Protein AF-A0A2H1WFK4-F1 (afdb_monomer)

Mean predicted aligned error: 15.5 Å

pLDDT: mean 74.54, std 11.57, range [53.59, 94.44]

Secondary structure (DSSP, 8-state):
-HHHHHHHHHHHHHHHHHHHHHHHHHTS-HHHHHHTTT-GGG----GGG-PPPPTTS-SS-TT---EE--SS--S-EE--TTSTTHHHHTT--TTS--------TT--TTS--S-----

Radius of gyration: 26.17 Å; Cα contacts (8 Å, |Δi|>4): 38; chains: 1; bounding box: 81×27×48 Å

Structure (mmCIF, N/CA/C/O backbone):
data_AF-A0A2H1WFK4-F1
#
_entry.id   AF-A0A2H1WFK4-F1
#
loop_
_atom_site.group_PDB
_atom_site.id
_atom_site.type_symbol
_atom_site.label_atom_id
_atom_site.label_alt_id
_atom_site.label_comp_id
_atom_site.label_asym_id
_atom_site.label_entity_id
_atom_site.label_seq_id
_atom_site.pdbx_PDB_ins_code
_atom_site.Cartn_x
_atom_site.Cartn_y
_atom_site.Cartn_z
_atom_site.occupancy
_atom_site.B_iso_or_equiv
_atom_site.auth_seq_id
_atom_site.auth_comp_id
_atom_site.auth_asym_id
_atom_site.auth_atom_id
_atom_site.pdbx_PDB_model_num
ATOM 1 N N . MET A 1 1 ? 64.042 5.933 -26.188 1.00 57.00 1 MET A N 1
ATOM 2 C CA . MET A 1 1 ? 63.655 6.098 -24.766 1.00 57.00 1 MET A CA 1
ATOM 3 C C . MET A 1 1 ? 62.685 7.255 -24.505 1.00 57.00 1 MET A C 1
ATOM 5 O O . MET A 1 1 ? 61.634 6.986 -23.947 1.00 57.00 1 MET A O 1
ATOM 9 N N . ALA A 1 2 ? 62.949 8.516 -24.888 1.00 57.38 2 ALA A N 1
ATOM 10 C CA . ALA A 1 2 ? 62.008 9.626 -24.615 1.00 57.38 2 ALA A CA 1
ATOM 11 C C . ALA A 1 2 ? 60.686 9.548 -25.417 1.00 57.38 2 ALA A C 1
ATOM 13 O O . ALA A 1 2 ? 59.612 9.847 -24.904 1.00 57.38 2 ALA A O 1
ATOM 14 N N . ARG A 1 3 ? 60.759 9.079 -26.668 1.00 58.09 3 ARG A N 1
ATOM 15 C CA . ARG A 1 3 ? 59.618 8.972 -27.592 1.00 58.09 3 ARG A CA 1
ATOM 16 C C . ARG A 1 3 ? 58.621 7.865 -27.214 1.00 58.09 3 ARG A C 1
ATOM 18 O O . ARG A 1 3 ? 57.430 8.015 -27.463 1.00 58.09 3 ARG A O 1
ATOM 25 N N . ASP A 1 4 ? 59.091 6.807 -26.554 1.00 58.41 4 ASP A N 1
ATOM 26 C CA . ASP A 1 4 ? 58.245 5.709 -26.062 1.00 58.41 4 ASP A CA 1
ATOM 27 C C . ASP A 1 4 ? 57.502 6.099 -24.778 1.00 58.41 4 ASP A C 1
ATOM 29 O O . ASP A 1 4 ? 56.336 5.755 -24.611 1.00 58.41 4 ASP A O 1
ATOM 33 N N . ARG A 1 5 ? 58.135 6.911 -23.915 1.00 60.03 5 ARG A N 1
ATOM 34 C CA . ARG A 1 5 ? 57.495 7.490 -22.721 1.00 60.03 5 ARG A CA 1
ATOM 35 C C . ARG A 1 5 ? 56.397 8.492 -23.082 1.00 60.03 5 ARG A C 1
ATOM 37 O O . ARG A 1 5 ? 55.327 8.449 -22.487 1.00 60.03 5 ARG A O 1
ATOM 44 N N . ALA A 1 6 ? 56.636 9.335 -24.089 1.00 64.19 6 ALA A N 1
ATOM 45 C CA . ALA A 1 6 ? 55.637 10.279 -24.589 1.00 64.19 6 ALA A CA 1
ATOM 46 C C . ALA A 1 6 ? 54.433 9.561 -25.220 1.00 64.19 6 ALA A C 1
ATOM 48 O O . ALA A 1 6 ? 53.292 9.937 -24.971 1.00 64.19 6 ALA A O 1
ATOM 49 N N . ARG A 1 7 ? 54.672 8.484 -25.985 1.00 67.19 7 ARG A N 1
ATOM 50 C CA . ARG A 1 7 ? 53.590 7.647 -26.521 1.00 67.19 7 ARG A CA 1
ATOM 51 C C . ARG A 1 7 ? 52.785 7.000 -25.403 1.00 67.19 7 ARG A C 1
ATOM 53 O O . ARG A 1 7 ? 51.577 7.164 -25.409 1.00 67.19 7 ARG A O 1
ATOM 60 N N . ALA A 1 8 ? 53.442 6.368 -24.428 1.00 67.19 8 ALA A N 1
ATOM 61 C CA . ALA A 1 8 ? 52.769 5.737 -23.293 1.00 67.19 8 ALA A CA 1
ATOM 62 C C . ALA A 1 8 ? 51.938 6.729 -22.457 1.00 67.19 8 ALA A C 1
ATOM 64 O O . ALA A 1 8 ? 50.822 6.406 -22.061 1.00 67.19 8 ALA A O 1
ATOM 65 N N . GLN A 1 9 ? 52.436 7.950 -22.230 1.00 71.44 9 GLN A N 1
ATOM 66 C CA . GLN A 1 9 ? 51.670 8.995 -21.541 1.00 71.44 9 GLN A CA 1
ATOM 67 C C . GLN A 1 9 ? 50.427 9.420 -22.326 1.00 71.44 9 GLN A C 1
ATOM 69 O O . GLN A 1 9 ? 49.357 9.543 -21.736 1.00 71.44 9 GLN A O 1
ATOM 74 N N . VAL A 1 10 ? 50.541 9.607 -23.644 1.00 76.44 10 VAL A N 1
ATOM 75 C CA . VAL A 1 10 ? 49.395 9.976 -24.488 1.00 76.44 10 VAL A CA 1
ATOM 76 C C . VAL A 1 10 ? 48.350 8.859 -24.517 1.00 76.44 10 VAL A C 1
ATOM 78 O O . VAL A 1 10 ? 47.162 9.158 -24.399 1.00 76.44 10 VAL A O 1
ATOM 81 N N . THR A 1 11 ? 48.758 7.585 -24.592 1.00 74.94 11 THR A N 1
ATOM 82 C CA . THR A 1 11 ? 47.804 6.468 -24.515 1.00 74.94 11 THR A CA 1
ATOM 83 C C . THR A 1 11 ? 47.107 6.415 -23.160 1.00 74.94 11 THR A C 1
ATOM 85 O O . THR A 1 11 ? 45.888 6.303 -23.133 1.00 74.94 11 THR A O 1
ATOM 88 N N . CYS A 1 12 ? 47.839 6.562 -22.049 1.00 76.56 12 CYS A N 1
ATOM 89 C CA . CYS A 1 12 ? 47.245 6.543 -20.708 1.00 76.56 12 CYS A CA 1
ATOM 90 C C . CYS A 1 12 ? 46.242 7.683 -20.487 1.00 76.56 12 CYS A C 1
ATOM 92 O O . CYS A 1 12 ? 45.178 7.466 -19.905 1.00 76.56 12 CYS A O 1
ATOM 94 N N . ILE A 1 13 ? 46.555 8.892 -20.966 1.00 80.44 13 ILE A N 1
ATOM 95 C CA . ILE A 1 13 ? 45.649 10.042 -20.859 1.00 80.44 13 ILE A CA 1
ATOM 96 C C . ILE A 1 13 ? 44.388 9.798 -21.694 1.00 80.44 13 ILE A C 1
ATOM 98 O O . ILE A 1 13 ? 43.290 10.015 -21.191 1.00 80.44 13 ILE A O 1
ATOM 102 N N . ALA A 1 14 ? 44.529 9.292 -22.923 1.00 77.75 14 ALA A N 1
ATOM 103 C CA . ALA A 1 14 ? 43.394 8.983 -23.792 1.00 77.75 14 ALA A CA 1
ATOM 104 C C . ALA A 1 14 ? 42.496 7.869 -23.224 1.00 77.75 14 ALA A C 1
ATOM 106 O O . ALA A 1 14 ? 41.273 7.946 -23.324 1.00 77.75 14 ALA A O 1
ATOM 107 N N . THR A 1 15 ? 43.076 6.846 -22.588 1.00 76.88 15 THR A N 1
ATOM 108 C CA . THR A 1 15 ? 42.289 5.799 -21.920 1.00 76.88 15 THR A CA 1
ATOM 109 C C . THR A 1 15 ? 41.581 6.326 -20.675 1.00 76.88 15 THR A C 1
ATOM 111 O O . THR A 1 15 ? 40.429 5.975 -20.436 1.00 76.88 15 THR A O 1
ATOM 114 N N . ALA A 1 16 ? 42.232 7.201 -19.903 1.00 76.88 16 ALA A N 1
ATOM 115 C CA . ALA A 1 16 ? 41.638 7.783 -18.703 1.00 76.88 16 ALA A CA 1
ATOM 116 C C . ALA A 1 16 ? 40.468 8.722 -19.040 1.00 76.88 16 ALA A C 1
ATOM 118 O O . ALA A 1 16 ? 39.433 8.673 -18.377 1.00 76.88 16 ALA A O 1
ATOM 119 N N . THR A 1 17 ? 40.587 9.538 -20.093 1.00 76.69 17 THR A N 1
ATOM 120 C CA . THR A 1 17 ? 39.490 10.408 -20.544 1.00 76.69 17 THR A CA 1
ATOM 121 C C . THR A 1 17 ? 38.318 9.617 -21.116 1.00 76.69 17 THR A C 1
ATOM 123 O O . THR A 1 17 ? 37.172 9.982 -20.860 1.00 76.69 17 THR A O 1
ATOM 126 N N . LEU A 1 18 ? 38.574 8.510 -21.822 1.00 74.88 18 LEU A N 1
ATOM 127 C CA . LEU A 1 18 ? 37.515 7.629 -22.319 1.00 74.88 18 LEU A CA 1
ATOM 128 C C . LEU A 1 18 ? 36.742 6.955 -21.171 1.00 74.88 18 LEU A C 1
ATOM 130 O O . LEU A 1 18 ? 35.512 6.940 -21.193 1.00 74.88 18 LEU A O 1
ATOM 134 N N . LEU A 1 19 ? 37.445 6.471 -20.141 1.00 71.38 19 LEU A N 1
ATOM 135 C CA . LEU A 1 19 ? 36.833 5.871 -18.947 1.00 71.38 19 LEU A CA 1
ATOM 136 C C . LEU A 1 19 ? 36.003 6.888 -18.146 1.00 71.38 19 LEU A C 1
ATOM 138 O O . LEU A 1 19 ? 34.889 6.584 -17.720 1.00 71.38 19 LEU A O 1
ATOM 142 N N . LEU A 1 20 ? 36.506 8.115 -17.981 1.00 70.31 20 LEU A N 1
ATOM 143 C CA . LEU A 1 20 ? 35.773 9.192 -17.305 1.00 70.31 20 LEU A CA 1
ATOM 144 C C . LEU A 1 20 ? 34.517 9.612 -18.082 1.00 70.31 20 LEU A C 1
ATOM 146 O O . LEU A 1 20 ? 33.471 9.838 -17.477 1.00 70.31 20 LEU A O 1
ATOM 150 N N . ALA A 1 21 ? 34.585 9.679 -19.413 1.00 69.25 21 ALA A N 1
ATOM 151 C CA . ALA A 1 21 ? 33.426 10.008 -20.240 1.00 69.25 21 ALA A CA 1
ATOM 152 C C . ALA A 1 21 ? 32.318 8.944 -20.133 1.00 69.25 21 ALA A C 1
ATOM 154 O O . ALA A 1 21 ? 31.143 9.294 -20.009 1.00 69.25 21 ALA A O 1
ATOM 155 N N . GLN A 1 22 ? 32.687 7.658 -20.117 1.00 65.62 22 GLN A N 1
ATOM 156 C CA . GLN A 1 22 ? 31.743 6.551 -19.922 1.00 65.62 22 GLN A CA 1
ATOM 157 C C . GLN A 1 22 ? 31.063 6.609 -18.546 1.00 65.62 22 GLN A C 1
ATOM 159 O O . GLN A 1 22 ? 29.845 6.450 -18.460 1.00 65.62 22 GLN A O 1
ATOM 164 N N . ALA A 1 23 ? 31.815 6.921 -17.487 1.00 61.72 23 ALA A N 1
ATOM 165 C CA . ALA A 1 23 ? 31.264 7.048 -16.138 1.00 61.72 23 ALA A CA 1
ATOM 166 C C . ALA A 1 23 ? 30.228 8.186 -16.021 1.00 61.72 23 ALA A C 1
ATOM 168 O O . ALA A 1 23 ? 29.190 8.015 -15.384 1.00 61.72 23 ALA A O 1
ATOM 169 N N . VAL A 1 24 ? 30.466 9.333 -16.669 1.00 62.97 24 VAL A N 1
ATOM 170 C CA . VAL A 1 24 ? 29.546 10.488 -16.623 1.00 62.97 24 VAL A CA 1
ATOM 171 C C . VAL A 1 24 ? 28.261 10.240 -17.424 1.00 62.97 24 VAL A C 1
ATOM 173 O O . VAL A 1 24 ? 27.184 10.666 -17.007 1.00 62.97 24 VAL A O 1
ATOM 176 N N . LEU A 1 25 ? 28.343 9.539 -18.560 1.00 61.31 25 LEU A N 1
ATOM 177 C CA . LEU A 1 25 ? 27.167 9.167 -19.361 1.00 61.31 25 LEU A CA 1
ATOM 178 C C . LEU A 1 25 ? 26.241 8.199 -18.610 1.00 61.31 25 LEU A C 1
ATOM 180 O O . LEU A 1 25 ? 25.022 8.371 -18.659 1.00 61.31 25 LEU A O 1
ATOM 184 N N . SER A 1 26 ? 26.813 7.252 -17.860 1.00 56.78 26 SER A N 1
ATOM 185 C CA . SER A 1 26 ? 26.064 6.249 -17.091 1.00 56.78 26 SER A CA 1
ATOM 186 C C . SER A 1 26 ? 25.258 6.836 -15.922 1.00 56.78 26 SER A C 1
ATOM 188 O O . SER A 1 26 ? 24.305 6.212 -15.469 1.00 56.78 26 SER A O 1
ATOM 190 N N . GLN A 1 27 ? 25.589 8.041 -15.437 1.00 57.41 27 GLN A N 1
ATOM 191 C CA . GLN A 1 27 ? 24.873 8.682 -14.322 1.00 57.41 27 GLN A CA 1
ATOM 192 C C . GLN A 1 27 ? 23.709 9.591 -14.740 1.00 57.41 27 GLN A C 1
ATOM 194 O O . GLN A 1 27 ? 23.033 10.148 -13.876 1.00 57.41 27 GLN A O 1
ATOM 199 N N . ARG A 1 28 ? 23.444 9.782 -16.039 1.00 57.50 28 ARG A N 1
ATOM 200 C CA . ARG A 1 28 ? 22.427 10.756 -16.480 1.00 57.50 28 ARG A CA 1
ATOM 201 C C . ARG A 1 28 ? 20.976 10.294 -16.322 1.00 57.50 28 ARG A C 1
ATOM 203 O O . ARG A 1 28 ? 20.090 11.138 -16.392 1.00 57.50 28 ARG A O 1
ATOM 210 N N . HIS A 1 29 ? 20.716 9.006 -16.086 1.00 57.53 29 HIS A N 1
ATOM 211 C CA . HIS A 1 29 ? 19.345 8.478 -16.030 1.00 57.53 29 HIS A CA 1
ATOM 212 C C . HIS A 1 29 ? 19.152 7.396 -14.952 1.00 57.53 29 HIS A C 1
ATOM 214 O O . HIS A 1 29 ? 18.677 6.307 -15.267 1.00 57.53 29 HIS A O 1
ATOM 220 N N . PRO A 1 30 ? 19.461 7.670 -13.671 1.00 58.75 30 PRO A N 1
ATOM 221 C CA . PRO A 1 30 ? 19.394 6.662 -12.607 1.00 58.75 30 PRO A CA 1
ATOM 222 C C . PRO A 1 30 ? 17.997 6.035 -12.463 1.00 58.75 30 PRO A C 1
ATOM 224 O O . PRO A 1 30 ? 17.876 4.855 -12.160 1.00 58.75 30 PRO A O 1
ATOM 227 N N . ILE A 1 31 ? 16.941 6.804 -12.752 1.00 59.28 31 ILE A N 1
ATOM 228 C CA . ILE A 1 31 ? 15.553 6.321 -12.744 1.00 59.28 31 ILE A CA 1
ATOM 229 C C . ILE A 1 31 ? 15.298 5.355 -13.910 1.00 59.28 31 ILE A C 1
ATOM 231 O O . ILE A 1 31 ? 14.689 4.312 -13.712 1.00 59.28 31 ILE A O 1
ATOM 235 N N . LYS A 1 32 ? 15.801 5.655 -15.114 1.00 60.19 32 LYS A N 1
ATOM 236 C CA . LYS A 1 32 ? 15.662 4.778 -16.287 1.00 60.19 32 LYS A CA 1
ATOM 237 C C . LYS A 1 32 ? 16.424 3.463 -16.086 1.00 60.19 32 LYS A C 1
ATOM 239 O O . LYS A 1 32 ? 15.888 2.401 -16.372 1.00 60.19 32 LYS A O 1
ATOM 244 N N . GLU A 1 33 ? 17.635 3.540 -15.537 1.00 63.34 33 GLU A N 1
ATOM 245 C CA . GLU A 1 33 ? 18.468 2.370 -15.229 1.00 63.34 33 GLU A CA 1
ATOM 246 C C . GLU A 1 33 ? 17.831 1.455 -14.175 1.00 63.34 33 GLU A C 1
ATOM 248 O O . GLU A 1 33 ? 17.909 0.231 -14.289 1.00 63.34 33 GLU A O 1
ATOM 253 N N . ALA A 1 34 ? 17.175 2.039 -13.165 1.00 62.34 34 ALA A N 1
ATOM 254 C CA . ALA A 1 34 ? 16.447 1.295 -12.141 1.00 62.34 34 ALA A CA 1
ATOM 255 C C . ALA A 1 34 ? 15.147 0.676 -12.679 1.00 62.34 34 ALA A C 1
ATOM 257 O O . ALA A 1 34 ? 14.833 -0.464 -12.347 1.00 62.34 34 ALA A O 1
ATOM 258 N N . LEU A 1 35 ? 14.411 1.402 -13.528 1.00 58.06 35 LEU A N 1
ATOM 259 C CA . LEU A 1 35 ? 13.163 0.925 -14.133 1.00 58.06 35 LEU A CA 1
ATOM 260 C C . LEU A 1 35 ? 13.388 -0.194 -15.158 1.00 58.06 35 LEU A C 1
ATOM 262 O O . LEU A 1 35 ? 12.541 -1.072 -15.288 1.00 58.06 35 LEU A O 1
ATOM 266 N N . LEU A 1 36 ? 14.510 -0.167 -15.883 1.00 64.69 36 LEU A N 1
ATOM 267 C CA . LEU A 1 36 ? 14.808 -1.119 -16.960 1.00 64.69 36 LEU A CA 1
ATOM 268 C C . LEU A 1 36 ? 15.830 -2.197 -16.569 1.00 64.69 36 LEU A C 1
ATOM 270 O O . LEU A 1 36 ? 16.193 -3.010 -17.414 1.00 64.69 36 LEU A O 1
ATOM 274 N N . LEU A 1 37 ? 16.310 -2.220 -15.316 1.00 60.25 37 LEU A N 1
ATOM 275 C CA . LEU A 1 37 ? 17.311 -3.181 -14.819 1.00 60.25 37 LEU A CA 1
ATOM 276 C C . LEU A 1 37 ? 18.522 -3.348 -15.759 1.00 60.25 37 LEU A C 1
ATOM 278 O O . LEU A 1 37 ? 18.955 -4.469 -16.027 1.00 60.25 37 LEU A O 1
ATOM 282 N N . HIS A 1 38 ? 19.059 -2.240 -16.287 1.00 58.09 38 HIS A N 1
ATOM 283 C CA . HIS A 1 38 ? 20.155 -2.251 -17.276 1.00 58.09 38 HIS A CA 1
ATOM 284 C C . HIS A 1 38 ? 19.872 -3.079 -18.549 1.00 58.09 38 HIS A C 1
ATOM 286 O O . HIS A 1 38 ? 20.794 -3.456 -19.275 1.00 58.09 38 HIS A O 1
ATOM 292 N N . ASN A 1 39 ? 18.609 -3.384 -18.843 1.00 61.94 39 ASN A N 1
ATOM 293 C CA . ASN A 1 39 ? 18.219 -4.081 -20.054 1.00 61.94 39 ASN A CA 1
ATOM 294 C C . ASN A 1 39 ? 17.175 -3.264 -20.816 1.00 61.94 39 ASN A C 1
ATOM 296 O O . ASN A 1 39 ? 15.968 -3.346 -20.585 1.00 61.94 39 ASN A O 1
ATOM 300 N N . ASP A 1 40 ? 17.677 -2.519 -21.799 1.00 63.25 40 ASP A N 1
ATOM 301 C CA . ASP A 1 40 ? 16.887 -1.701 -22.719 1.00 63.25 40 ASP A CA 1
ATOM 302 C C . ASP A 1 40 ? 15.850 -2.515 -23.523 1.00 63.25 40 ASP A C 1
ATOM 304 O O . ASP A 1 40 ? 14.939 -1.934 -24.107 1.00 63.25 40 ASP A O 1
ATOM 308 N N . ALA A 1 41 ? 15.937 -3.853 -23.539 1.00 63.97 41 ALA A N 1
ATOM 309 C CA . ALA A 1 41 ? 14.946 -4.714 -24.183 1.00 63.97 41 ALA A CA 1
ATOM 310 C C . ALA A 1 41 ? 13.636 -4.865 -23.382 1.00 63.97 41 ALA A C 1
ATOM 312 O O . ALA A 1 41 ? 12.633 -5.283 -23.959 1.00 63.97 41 ALA A O 1
ATOM 313 N N . PHE A 1 42 ? 13.615 -4.541 -22.081 1.00 58.97 42 PHE A N 1
ATOM 314 C CA . PHE A 1 42 ? 12.401 -4.640 -21.252 1.00 58.97 42 PHE A CA 1
ATOM 315 C C . PHE A 1 42 ? 11.483 -3.413 -21.338 1.00 58.97 42 PHE A C 1
ATOM 317 O O . PHE A 1 42 ? 10.356 -3.466 -20.853 1.00 58.97 42 PHE A O 1
ATOM 324 N N . GLY A 1 43 ? 11.917 -2.324 -21.979 1.00 60.00 43 GLY A N 1
ATOM 325 C CA . GLY A 1 43 ? 11.139 -1.092 -22.081 1.00 60.00 43 GLY A CA 1
ATOM 326 C C . GLY A 1 43 ? 10.957 -0.630 -23.517 1.00 60.00 43 GLY A C 1
ATOM 327 O O . GLY A 1 43 ? 11.646 0.285 -23.947 1.00 60.00 43 GLY A O 1
ATOM 328 N N . ASN A 1 44 ? 9.982 -1.192 -24.237 1.00 61.97 44 ASN A N 1
ATOM 329 C CA . ASN A 1 44 ? 9.456 -0.544 -25.449 1.00 61.97 44 ASN A CA 1
ATOM 330 C C . ASN A 1 44 ? 8.429 0.562 -25.115 1.00 61.97 44 ASN A C 1
ATOM 332 O O . ASN A 1 44 ? 7.735 1.044 -25.999 1.00 61.97 44 ASN A O 1
ATOM 336 N N . ALA A 1 45 ? 8.296 0.926 -23.835 1.00 64.62 45 ALA A N 1
ATOM 337 C CA . ALA A 1 45 ? 7.422 1.998 -23.384 1.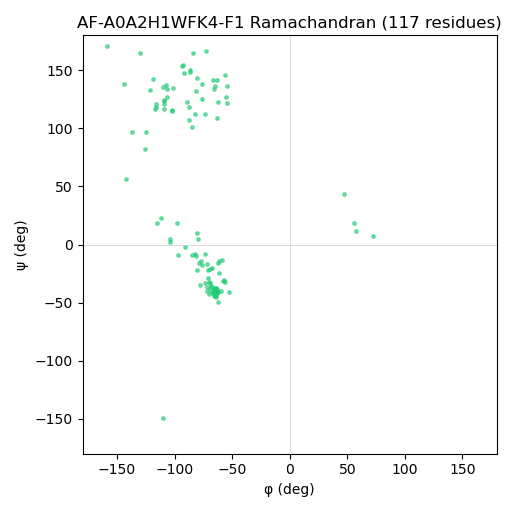00 64.62 45 ALA A CA 1
ATOM 338 C C . ALA A 1 45 ? 8.133 3.346 -23.555 1.00 64.62 45 ALA A C 1
ATOM 340 O O . ALA A 1 45 ? 9.134 3.647 -22.898 1.00 64.62 45 ALA A O 1
ATOM 341 N N . THR A 1 46 ? 7.619 4.149 -24.469 1.00 69.94 46 THR A N 1
ATOM 342 C CA . THR A 1 46 ? 7.958 5.552 -24.660 1.00 69.94 46 THR A CA 1
ATOM 343 C C . THR A 1 46 ? 7.149 6.429 -23.706 1.00 69.94 46 THR A C 1
ATOM 345 O O . THR A 1 46 ? 6.158 6.001 -23.122 1.00 69.94 46 THR A O 1
ATOM 348 N N . PHE A 1 47 ? 7.557 7.688 -23.542 1.00 64.44 47 PHE A N 1
ATOM 349 C CA . PHE A 1 47 ? 6.794 8.659 -22.749 1.00 64.44 47 PHE A CA 1
ATOM 350 C C . PHE A 1 47 ? 5.347 8.823 -23.251 1.00 64.44 47 PHE A C 1
ATOM 352 O O . PHE A 1 47 ? 4.442 9.033 -22.453 1.00 64.44 47 PHE A O 1
ATOM 359 N N . GLU A 1 48 ? 5.124 8.676 -24.559 1.00 73.94 48 GLU A N 1
ATOM 360 C CA . GLU A 1 48 ? 3.794 8.756 -25.176 1.00 73.94 48 GLU A CA 1
ATOM 361 C C . GLU A 1 48 ? 2.909 7.540 -24.850 1.00 73.94 48 GLU A C 1
ATOM 363 O O . GLU A 1 48 ? 1.690 7.612 -24.988 1.00 73.94 48 GLU A O 1
ATOM 368 N N . ASP A 1 49 ? 3.501 6.440 -24.371 1.00 70.62 49 ASP A N 1
ATOM 369 C CA . ASP A 1 49 ? 2.769 5.263 -23.892 1.00 70.62 49 ASP A CA 1
ATOM 370 C C . ASP A 1 49 ? 2.276 5.438 -22.443 1.00 70.62 49 ASP A C 1
ATOM 372 O O . ASP A 1 49 ? 1.506 4.617 -21.935 1.00 70.62 49 ASP A O 1
ATOM 376 N N . CYS A 1 50 ? 2.689 6.509 -21.754 1.00 71.00 50 CYS A N 1
ATOM 377 C CA . CYS A 1 50 ? 2.197 6.824 -20.419 1.00 71.00 50 CYS A CA 1
ATOM 378 C C . CYS A 1 50 ? 0.760 7.359 -20.490 1.00 71.00 50 CYS A C 1
ATOM 380 O O . CYS A 1 50 ? 0.502 8.475 -20.940 1.00 71.00 50 CYS A O 1
ATOM 382 N N . VAL A 1 51 ? -0.190 6.589 -19.964 1.00 73.12 51 VAL A N 1
ATOM 383 C CA . VAL A 1 51 ? -1.572 7.042 -19.792 1.00 73.12 51 VAL A CA 1
ATOM 384 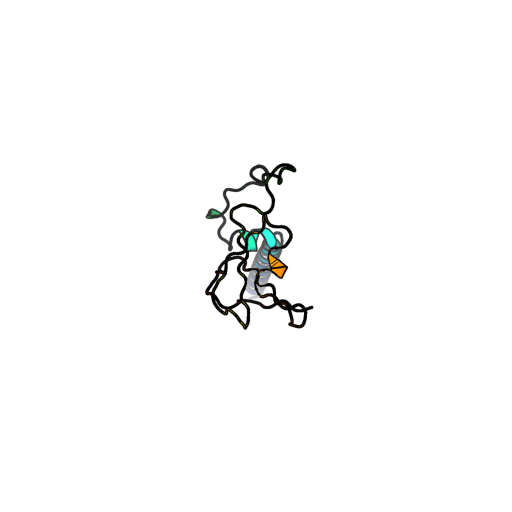C C . VAL A 1 51 ? -1.702 7.743 -18.442 1.00 73.12 51 VAL A C 1
ATOM 386 O O . VAL A 1 51 ? -1.504 7.137 -17.390 1.00 73.12 51 VAL A O 1
ATOM 389 N N . TRP A 1 52 ? -2.053 9.029 -18.456 1.00 69.00 52 TRP A N 1
ATOM 390 C CA . TRP A 1 52 ? -2.394 9.748 -17.229 1.00 69.00 52 TRP A CA 1
ATOM 391 C C . TRP A 1 52 ? -3.670 9.173 -16.617 1.00 69.00 52 TRP A C 1
ATOM 393 O O . TRP A 1 52 ? -4.673 8.988 -17.311 1.00 69.00 52 TRP A O 1
ATOM 403 N N . ARG A 1 53 ? -3.640 8.936 -15.301 1.00 62.47 53 ARG A N 1
ATOM 404 C CA . ARG A 1 53 ? -4.799 8.456 -14.542 1.00 62.47 53 ARG A CA 1
ATOM 405 C C . ARG A 1 53 ? -5.985 9.394 -14.763 1.00 62.47 53 ARG A C 1
ATOM 407 O O . ARG A 1 53 ? -5.899 10.589 -14.472 1.00 62.47 53 ARG A O 1
ATOM 414 N N . ARG A 1 54 ? -7.092 8.856 -15.275 1.00 73.94 54 ARG A N 1
ATOM 415 C CA . ARG A 1 54 ? -8.305 9.635 -15.551 1.00 73.94 54 ARG A CA 1
ATOM 416 C C . ARG A 1 54 ? -9.098 9.829 -14.262 1.00 73.94 54 ARG A C 1
ATOM 418 O O . ARG A 1 54 ? -9.207 8.919 -13.453 1.00 73.94 54 ARG A O 1
ATOM 425 N N . GLU A 1 55 ? -9.716 10.995 -14.094 1.00 64.75 55 GLU A N 1
ATOM 426 C CA . GLU A 1 55 ? -10.460 11.363 -12.871 1.00 64.75 55 GLU A CA 1
ATOM 427 C C . GLU A 1 55 ? -11.661 10.451 -12.542 1.00 64.75 55 GLU A C 1
ATOM 429 O O . GLU A 1 55 ? -12.189 10.512 -11.437 1.00 64.75 55 GLU A O 1
ATOM 434 N N . LYS A 1 56 ? -12.117 9.619 -13.488 1.00 66.44 56 LYS A N 1
ATOM 435 C CA . LYS A 1 56 ? -13.312 8.764 -13.363 1.00 66.44 56 LYS A CA 1
ATOM 436 C C . LYS A 1 56 ? -13.027 7.282 -13.117 1.00 66.44 56 LYS A C 1
ATOM 438 O O . LYS A 1 56 ? -13.962 6.485 -13.141 1.00 66.44 56 LYS A O 1
ATOM 443 N N . GLU A 1 57 ? -11.772 6.894 -12.934 1.00 69.56 57 GLU A N 1
ATOM 444 C CA . GLU A 1 57 ? -11.447 5.496 -12.646 1.00 69.56 57 GLU A CA 1
ATOM 445 C C . GLU A 1 57 ? -11.792 5.161 -11.191 1.00 69.56 57 GLU A C 1
ATOM 447 O O . GLU A 1 57 ? -11.610 5.981 -10.288 1.00 69.56 57 GLU A O 1
ATOM 452 N N . VAL A 1 58 ? -12.371 3.974 -10.986 1.00 73.56 58 VAL A N 1
ATOM 453 C CA . VAL A 1 58 ? -12.738 3.477 -9.657 1.00 73.56 58 VAL A CA 1
ATOM 454 C C . VAL A 1 58 ? -11.446 3.350 -8.857 1.00 73.56 58 VAL A C 1
ATOM 456 O O . VAL A 1 58 ? -10.502 2.710 -9.304 1.00 73.56 58 VAL A O 1
ATOM 459 N N . CYS A 1 59 ? -11.393 4.039 -7.720 1.00 71.19 59 CYS A N 1
ATOM 460 C CA . CYS A 1 59 ? -10.251 4.039 -6.820 1.00 71.19 59 CYS A CA 1
ATOM 461 C C . CYS A 1 59 ? -10.611 3.216 -5.575 1.00 71.19 59 CYS A C 1
ATOM 463 O O . CYS A 1 59 ? -11.688 3.454 -5.016 1.00 71.19 59 CYS A O 1
ATOM 465 N N . PRO A 1 60 ? -9.732 2.317 -5.102 1.00 80.00 60 PRO A N 1
ATOM 466 C CA . PRO A 1 60 ? -8.438 1.951 -5.691 1.00 80.00 60 PRO A CA 1
ATOM 467 C C . PRO A 1 60 ? -8.585 1.109 -6.969 1.00 80.00 60 PRO A C 1
ATOM 469 O O . PRO A 1 60 ? -9.672 0.629 -7.278 1.00 80.00 60 PRO A O 1
ATOM 472 N N . ASP A 1 61 ? -7.486 0.970 -7.716 1.00 83.06 61 ASP A N 1
ATOM 473 C CA . ASP A 1 61 ? -7.415 0.078 -8.880 1.00 83.06 61 ASP A CA 1
ATOM 474 C C . ASP A 1 61 ? -7.784 -1.362 -8.472 1.00 83.06 61 ASP A C 1
ATOM 476 O O . ASP A 1 61 ? -7.488 -1.776 -7.350 1.00 83.06 61 ASP A O 1
ATOM 480 N N . ALA A 1 62 ? -8.435 -2.119 -9.358 1.00 82.12 62 ALA A N 1
ATOM 481 C CA . ALA A 1 62 ? -8.896 -3.476 -9.062 1.00 82.12 62 ALA A CA 1
ATOM 482 C C . ALA A 1 62 ? -7.747 -4.445 -8.727 1.00 82.12 62 ALA A C 1
ATOM 484 O O . ALA A 1 62 ? -7.967 -5.424 -8.011 1.00 82.12 62 ALA A O 1
ATOM 485 N N . ASP A 1 63 ? -6.531 -4.160 -9.199 1.00 82.88 63 ASP A N 1
ATOM 486 C CA . ASP A 1 63 ? -5.344 -4.963 -8.896 1.00 82.88 63 ASP A CA 1
ATOM 487 C C . ASP A 1 63 ? -4.723 -4.612 -7.527 1.00 82.88 63 ASP A C 1
ATOM 489 O O . ASP A 1 63 ? -3.853 -5.331 -7.024 1.00 82.88 63 ASP A O 1
ATOM 493 N N . VAL A 1 64 ? -5.178 -3.533 -6.879 1.00 85.06 64 VAL A N 1
ATOM 494 C CA . VAL A 1 64 ? -4.718 -3.126 -5.547 1.00 85.06 64 VAL A CA 1
ATOM 495 C C . VAL A 1 64 ? -5.547 -3.832 -4.481 1.00 85.06 64 VAL A C 1
ATOM 497 O O . VAL A 1 64 ? -6.691 -3.479 -4.203 1.00 85.06 64 VAL A O 1
ATOM 500 N N . ASN A 1 65 ? -4.918 -4.803 -3.827 1.00 88.06 65 ASN A N 1
ATOM 501 C CA . ASN A 1 65 ? -5.510 -5.559 -2.732 1.00 88.06 65 ASN A CA 1
ATOM 502 C C . ASN A 1 65 ? -4.867 -5.151 -1.406 1.00 88.06 65 ASN A C 1
ATOM 504 O O . ASN A 1 65 ? -3.647 -5.001 -1.320 1.00 88.06 65 ASN A O 1
ATOM 508 N N . LEU A 1 66 ? -5.685 -4.983 -0.366 1.00 89.94 66 LEU A N 1
ATOM 509 C CA . LEU A 1 66 ? -5.202 -4.736 0.989 1.00 89.94 66 LEU A CA 1
ATOM 510 C C . LEU A 1 66 ? -5.469 -5.970 1.852 1.00 89.94 66 LEU A C 1
ATOM 512 O O . LEU A 1 66 ? -6.596 -6.459 1.946 1.00 89.94 66 LEU A O 1
ATOM 516 N N . HIS A 1 67 ? -4.399 -6.482 2.452 1.00 90.75 67 HIS A N 1
ATOM 517 C CA . HIS A 1 67 ? -4.426 -7.656 3.311 1.00 90.75 67 HIS A CA 1
ATOM 518 C C . HIS A 1 67 ? -4.197 -7.224 4.757 1.00 90.75 67 HIS A C 1
ATOM 520 O O . HIS A 1 67 ? -3.186 -6.585 5.053 1.00 90.75 67 HIS A O 1
ATOM 526 N N . LEU A 1 68 ? -5.129 -7.559 5.650 1.00 91.81 68 LEU A N 1
ATOM 527 C CA . LEU A 1 68 ? -5.001 -7.275 7.076 1.00 91.81 68 LEU A CA 1
ATOM 528 C C . LEU A 1 68 ? -4.587 -8.533 7.839 1.00 91.81 68 LEU A C 1
ATOM 530 O O . LEU A 1 68 ? -5.172 -9.600 7.660 1.00 91.81 68 LEU A O 1
ATOM 534 N N . TYR A 1 69 ? -3.613 -8.352 8.726 1.00 90.81 69 TYR A N 1
ATOM 535 C CA . TYR A 1 69 ? -3.157 -9.340 9.694 1.00 90.81 69 TYR A CA 1
ATOM 536 C C . TYR A 1 69 ? -3.326 -8.737 11.088 1.00 90.81 69 TYR A C 1
ATOM 538 O O . TYR A 1 69 ? -2.940 -7.588 11.313 1.00 90.81 69 TYR A O 1
ATOM 546 N N . THR A 1 70 ? -3.906 -9.493 12.016 1.00 91.75 70 THR A N 1
ATOM 547 C CA . THR A 1 70 ? -4.114 -9.055 13.404 1.00 91.75 70 THR A CA 1
ATOM 548 C C . THR A 1 70 ? -3.616 -10.123 14.370 1.00 91.75 70 THR A C 1
ATOM 550 O O . THR A 1 70 ? -3.396 -11.267 13.982 1.00 91.75 70 THR A O 1
ATOM 553 N N . GLU A 1 71 ? -3.439 -9.776 15.644 1.00 89.38 71 GLU A N 1
ATOM 554 C CA . GLU A 1 71 ? -3.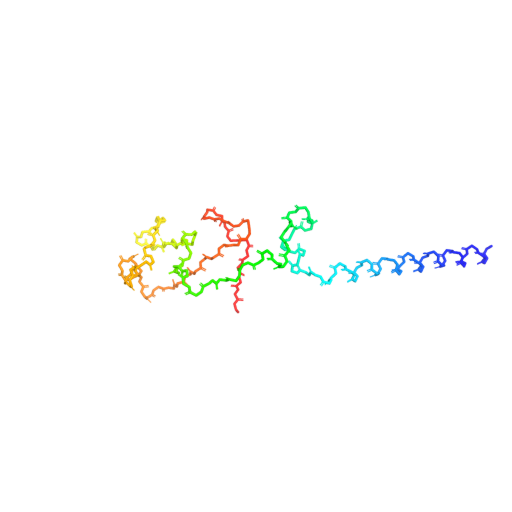097 -10.782 16.658 1.00 89.38 71 GLU A CA 1
ATOM 555 C C . GLU A 1 71 ? -4.236 -11.799 16.854 1.00 89.38 71 GLU A C 1
ATOM 557 O O . GLU A 1 71 ? -3.985 -12.992 17.015 1.00 89.38 71 GLU A O 1
ATOM 562 N N . ALA A 1 72 ? -5.490 -11.334 16.795 1.00 86.62 72 ALA A N 1
ATOM 563 C CA . ALA A 1 72 ? -6.676 -12.177 16.943 1.00 86.62 72 ALA A CA 1
ATOM 564 C C . ALA A 1 72 ? -6.893 -13.118 15.747 1.00 86.62 72 ALA A C 1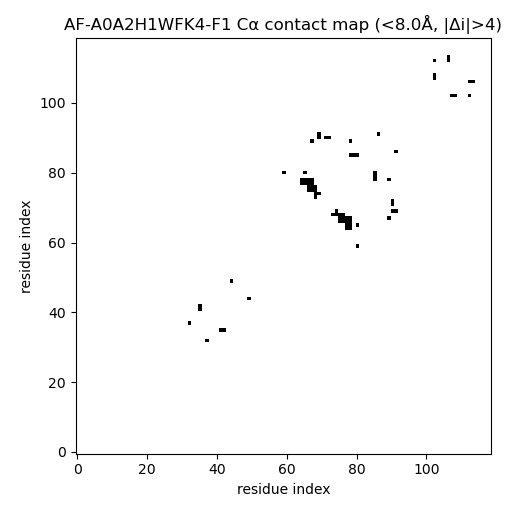
ATOM 566 O O . ALA A 1 72 ? -7.396 -14.229 15.922 1.00 86.62 72 ALA A O 1
ATOM 567 N N . ASP A 1 73 ? -6.510 -12.675 14.550 1.00 86.88 73 ASP A N 1
ATOM 568 C CA . ASP A 1 73 ? -6.546 -13.461 13.324 1.00 86.88 73 ASP A CA 1
ATOM 569 C C . ASP A 1 73 ? -5.254 -13.248 12.513 1.00 86.88 73 ASP A C 1
ATOM 571 O O . ASP A 1 73 ? -5.134 -12.256 11.778 1.00 86.88 73 ASP A O 1
ATOM 575 N N . PRO A 1 74 ? -4.270 -14.159 12.656 1.00 85.12 74 PRO A N 1
ATOM 576 C CA . PRO A 1 74 ? -2.988 -14.075 11.963 1.00 85.12 74 PRO A CA 1
ATOM 577 C C . PRO A 1 74 ? -3.064 -14.568 10.509 1.00 85.12 74 PRO A C 1
ATOM 579 O O . PRO A 1 74 ? -2.030 -14.685 9.847 1.00 85.12 74 PRO A O 1
ATOM 582 N N . VAL A 1 75 ? -4.255 -14.907 10.006 1.00 87.00 75 VAL A N 1
ATOM 583 C CA . VAL A 1 75 ? -4.453 -15.358 8.627 1.00 87.00 75 VAL A CA 1
ATOM 584 C C . VAL A 1 75 ? -4.652 -14.155 7.701 1.00 87.00 75 VAL A C 1
ATOM 586 O O . VAL A 1 75 ? -5.157 -13.105 8.089 1.00 87.00 75 VAL A O 1
ATOM 589 N N . LYS A 1 76 ? -4.236 -14.314 6.442 1.00 85.44 76 LYS A N 1
ATOM 590 C CA . LYS A 1 76 ? -4.393 -13.312 5.386 1.00 85.44 76 LYS A CA 1
ATOM 591 C C . LYS A 1 76 ? -5.874 -13.043 5.106 1.00 85.44 76 LYS A C 1
ATOM 593 O O . LYS A 1 76 ? -6.536 -13.868 4.475 1.00 85.44 76 LYS A O 1
ATOM 598 N N . ASN A 1 77 ? -6.356 -11.864 5.492 1.00 86.62 77 ASN A N 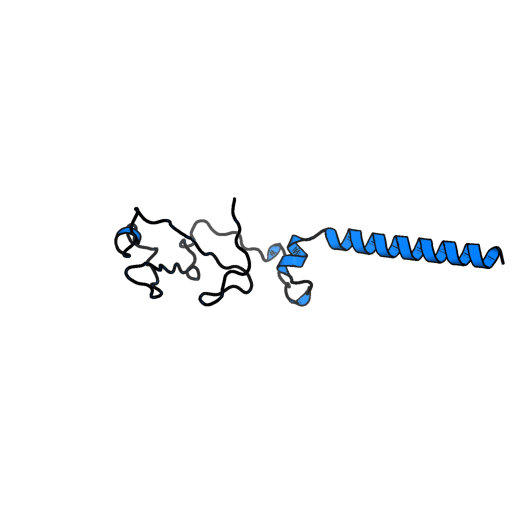1
ATOM 599 C CA . ASN A 1 77 ? -7.717 -11.418 5.205 1.00 86.62 77 ASN A CA 1
ATOM 600 C C . ASN A 1 77 ? -7.727 -10.300 4.162 1.00 86.62 77 ASN A C 1
ATOM 602 O O . ASN A 1 77 ? -7.142 -9.238 4.379 1.00 86.62 77 ASN A O 1
ATOM 606 N N . VAL A 1 78 ? -8.410 -10.526 3.036 1.00 87.25 78 VAL A N 1
ATOM 607 C CA . VAL A 1 78 ? -8.662 -9.480 2.035 1.00 87.25 78 VAL A CA 1
ATOM 608 C C . VAL A 1 78 ? -9.762 -8.568 2.562 1.00 87.25 78 VAL A C 1
ATOM 610 O O . VAL A 1 78 ? -10.844 -9.045 2.909 1.00 87.25 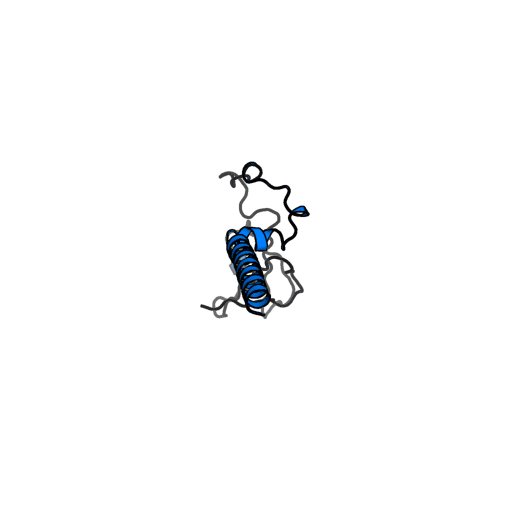78 VAL A O 1
ATOM 613 N N . VAL A 1 79 ? -9.492 -7.266 2.628 1.00 88.94 79 VAL A N 1
ATOM 614 C CA . VAL A 1 79 ? -10.482 -6.296 3.106 1.00 88.94 79 VAL A CA 1
ATOM 615 C C . VAL A 1 79 ? -11.302 -5.721 1.957 1.00 88.94 79 VAL A C 1
ATOM 617 O O . VAL A 1 79 ? -10.807 -5.522 0.847 1.00 88.94 79 VAL A O 1
ATOM 620 N N . ASP A 1 80 ? -12.562 -5.407 2.242 1.00 86.81 80 ASP A N 1
ATOM 621 C CA . ASP A 1 80 ? -13.439 -4.720 1.301 1.00 86.81 80 ASP A CA 1
ATOM 622 C C . ASP A 1 80 ? -13.237 -3.201 1.381 1.00 86.81 80 ASP A C 1
ATOM 624 O O . ASP A 1 80 ? -13.766 -2.525 2.265 1.00 86.81 80 ASP A O 1
ATOM 628 N N . LEU A 1 81 ? -12.488 -2.661 0.421 1.00 83.31 81 LEU A N 1
ATOM 629 C CA . LEU A 1 81 ? -12.186 -1.231 0.332 1.00 83.31 81 LEU A CA 1
ATOM 630 C C . LEU A 1 81 ? -13.381 -0.383 -0.140 1.00 83.31 81 LEU A C 1
ATOM 632 O O . LEU A 1 81 ? -13.304 0.845 -0.089 1.00 83.31 81 LEU A O 1
ATOM 636 N N . SER A 1 82 ? -14.487 -1.001 -0.574 1.00 82.81 82 SER A N 1
ATOM 637 C CA . SER A 1 82 ? -15.714 -0.277 -0.934 1.00 82.81 82 SER A CA 1
ATOM 638 C C . SER A 1 82 ? -16.559 0.114 0.286 1.00 82.81 82 SER A C 1
ATOM 640 O O . SER A 1 82 ? -17.348 1.061 0.224 1.00 82.81 82 SER A O 1
ATOM 642 N N . SER A 1 83 ? -16.371 -0.578 1.412 1.00 86.44 83 SER A N 1
ATOM 643 C CA . SER A 1 83 ? -17.049 -0.290 2.675 1.00 86.44 83 SER A CA 1
ATOM 644 C C . SER A 1 83 ? -16.360 0.858 3.415 1.00 86.44 83 SER A C 1
ATOM 646 O O . SER A 1 83 ? -15.154 0.842 3.606 1.00 86.44 83 SER A O 1
ATOM 648 N N . GLN A 1 84 ? -17.099 1.859 3.898 1.00 85.44 84 GLN A N 1
ATOM 649 C CA . GLN A 1 84 ? -16.490 2.983 4.635 1.00 85.44 84 GLN A CA 1
ATOM 650 C C . GLN A 1 84 ? -15.976 2.595 6.032 1.00 85.44 84 GLN A C 1
ATOM 652 O O . GLN A 1 84 ? -15.098 3.264 6.569 1.00 85.44 84 GLN A O 1
ATOM 657 N N . ASP A 1 85 ? -16.504 1.512 6.605 1.00 89.69 85 ASP A N 1
ATOM 658 C CA . ASP A 1 85 ? -16.242 1.090 7.987 1.00 89.69 85 ASP A CA 1
ATOM 659 C C . ASP A 1 85 ? -15.509 -0.259 8.074 1.00 89.69 85 ASP A C 1
ATOM 661 O O . ASP A 1 85 ? -15.501 -0.892 9.134 1.00 89.69 85 ASP A O 1
ATOM 665 N N . TRP A 1 86 ? -14.873 -0.709 6.986 1.00 89.81 86 TRP A N 1
ATOM 666 C CA . TRP A 1 86 ? -14.206 -2.017 6.934 1.00 89.81 86 TRP A CA 1
ATOM 667 C C . TRP A 1 86 ? -13.207 -2.215 8.082 1.00 89.81 86 TRP A C 1
ATOM 669 O O . TRP A 1 86 ? -13.195 -3.272 8.705 1.00 89.81 86 TRP A O 1
ATOM 679 N N . LEU A 1 87 ? -12.438 -1.176 8.430 1.00 89.31 87 LEU A N 1
ATOM 680 C CA .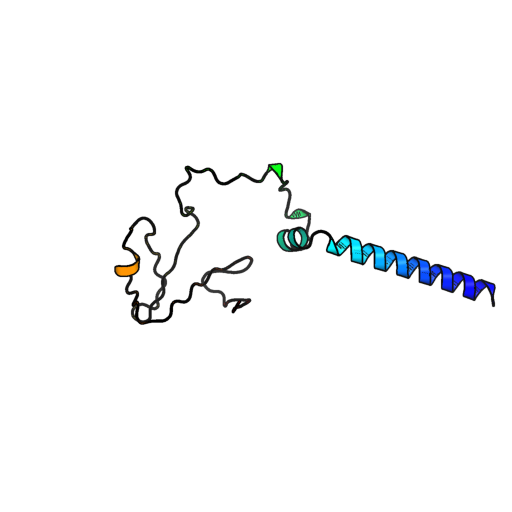 LEU A 1 87 ? -11.384 -1.259 9.444 1.00 89.31 87 LEU A CA 1
ATOM 681 C C . LEU A 1 87 ? -11.948 -1.529 10.846 1.00 89.31 87 LEU A C 1
ATOM 683 O O . LEU A 1 87 ? -11.405 -2.320 11.607 1.00 89.31 87 LEU A O 1
ATOM 687 N N . ARG A 1 88 ? -13.082 -0.912 11.197 1.00 88.44 88 ARG A N 1
ATOM 688 C CA . ARG A 1 88 ? -13.720 -1.130 12.509 1.00 88.44 88 ARG A CA 1
ATOM 689 C C . ARG A 1 88 ? -14.307 -2.535 12.642 1.00 88.44 88 ARG A C 1
ATOM 691 O O . ARG A 1 88 ? -14.551 -2.987 13.755 1.00 88.44 88 ARG A O 1
ATOM 698 N N . GLN A 1 89 ? -14.561 -3.196 11.516 1.00 87.12 89 GLN A N 1
ATOM 699 C CA . GLN A 1 89 ? -15.168 -4.523 11.447 1.00 87.12 89 GLN A CA 1
ATOM 700 C C . GLN A 1 89 ? -14.122 -5.639 11.294 1.00 87.12 89 GLN A C 1
ATOM 702 O O . GLN A 1 89 ? -14.466 -6.809 11.423 1.00 87.12 89 GLN A O 1
ATOM 707 N N . SER A 1 90 ? -12.850 -5.300 11.053 1.00 85.75 90 SER A N 1
ATOM 708 C CA . SER A 1 90 ? -11.800 -6.244 10.652 1.00 85.75 90 SER A CA 1
ATOM 709 C C . SER A 1 90 ? -10.907 -6.737 11.801 1.00 85.75 90 SER A C 1
ATOM 711 O O . SER A 1 90 ? -9.792 -7.186 11.561 1.00 85.75 90 SER A O 1
ATOM 713 N N . GLY A 1 91 ? -11.350 -6.612 13.058 1.00 88.12 91 GLY A N 1
ATOM 714 C CA . GLY A 1 91 ? -10.559 -7.007 14.236 1.00 88.12 91 GLY A CA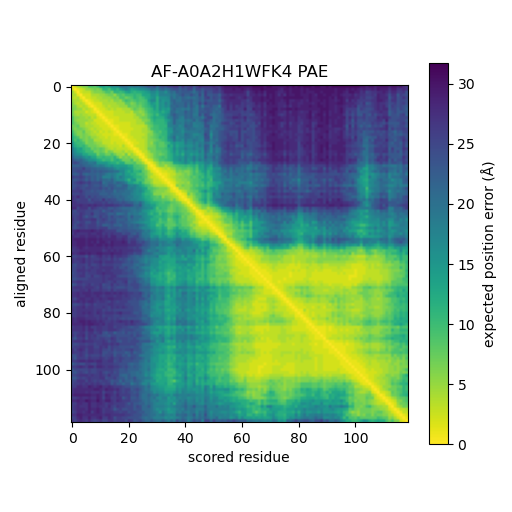 1
ATOM 715 C C . GLY A 1 91 ? -9.376 -6.083 14.551 1.00 88.12 91 GLY A C 1
ATOM 716 O O . GLY A 1 91 ? -8.571 -6.393 15.425 1.00 88.12 91 GLY A O 1
ATOM 717 N N . TRP A 1 92 ? -9.268 -4.951 13.852 1.00 91.94 92 TRP A N 1
ATOM 718 C CA . TRP A 1 92 ? -8.280 -3.916 14.130 1.00 91.94 92 TRP A CA 1
ATOM 719 C C . TRP A 1 92 ? -8.526 -3.272 15.498 1.00 91.94 92 TRP A C 1
ATOM 721 O O . TRP A 1 92 ? -9.660 -2.925 15.839 1.00 91.94 92 TRP A O 1
ATOM 731 N N . ASP A 1 93 ? -7.448 -3.066 16.252 1.00 91.81 93 ASP A N 1
ATOM 732 C CA . ASP A 1 93 ? -7.481 -2.411 17.554 1.00 91.81 93 ASP A CA 1
ATOM 733 C C . ASP A 1 93 ? -6.687 -1.091 17.511 1.00 91.81 93 ASP A C 1
ATOM 735 O O . ASP A 1 93 ? -5.473 -1.117 17.286 1.00 91.81 93 ASP A O 1
ATOM 739 N N . PRO A 1 94 ? -7.331 0.067 17.761 1.00 92.50 94 PRO A N 1
ATOM 740 C CA . PRO A 1 94 ? -6.664 1.369 17.783 1.00 92.50 94 PRO A CA 1
ATOM 741 C C . PRO A 1 94 ? -5.583 1.516 18.862 1.00 92.50 94 PRO A C 1
ATOM 743 O O . PRO A 1 94 ? -4.810 2.471 18.797 1.00 92.50 94 PRO A O 1
ATOM 746 N N . ALA A 1 95 ? -5.543 0.639 19.870 1.00 94.44 95 ALA A N 1
ATOM 747 C CA . ALA A 1 95 ? -4.519 0.664 20.910 1.00 94.44 95 ALA A CA 1
ATOM 748 C C . ALA A 1 95 ? -3.178 0.050 20.462 1.00 94.44 95 ALA A C 1
ATOM 750 O O . ALA A 1 95 ? -2.165 0.274 21.126 1.00 94.44 95 ALA A O 1
ATOM 751 N N . HIS A 1 96 ? -3.160 -0.701 19.357 1.00 92.44 96 HIS A N 1
ATOM 752 C CA . HIS A 1 96 ? -1.959 -1.345 18.830 1.00 92.44 96 HIS A CA 1
ATOM 753 C C . HIS A 1 96 ? -1.240 -0.478 17.786 1.00 92.44 96 HIS A C 1
ATOM 755 O O . HIS A 1 96 ? -1.834 0.361 17.102 1.00 92.44 96 HIS A O 1
ATOM 761 N N . GLU A 1 97 ? 0.070 -0.697 17.649 1.00 91.50 97 GLU A N 1
ATOM 762 C CA . GLU A 1 97 ? 0.865 -0.084 16.586 1.00 91.50 97 GLU A CA 1
ATOM 763 C C . GLU A 1 97 ? 0.449 -0.626 15.214 1.00 91.50 97 GLU A C 1
ATOM 765 O O . GLU A 1 97 ? 0.170 -1.813 15.047 1.00 91.50 97 GLU A O 1
ATOM 770 N N . ASN A 1 98 ? 0.432 0.254 14.212 1.00 90.38 98 ASN A N 1
ATOM 771 C CA . ASN A 1 98 ? 0.036 -0.092 12.852 1.00 90.38 98 ASN A CA 1
ATOM 772 C C . ASN A 1 98 ? 1.267 -0.143 11.950 1.00 90.38 98 ASN A C 1
ATOM 774 O O . ASN A 1 98 ? 2.018 0.828 11.867 1.00 90.38 98 ASN A O 1
ATOM 778 N N . ILE A 1 99 ? 1.442 -1.256 11.241 1.00 88.50 99 ILE A N 1
ATOM 779 C CA . ILE A 1 99 ? 2.514 -1.441 10.261 1.00 88.50 99 ILE A CA 1
ATOM 780 C C . ILE A 1 99 ? 1.868 -1.615 8.890 1.00 88.50 99 ILE A C 1
ATOM 782 O O . ILE A 1 99 ? 1.089 -2.542 8.681 1.00 88.50 99 ILE A O 1
ATOM 786 N N . LEU A 1 100 ? 2.207 -0.733 7.949 1.00 87.94 100 LEU A N 1
ATOM 787 C CA . LEU A 1 100 ? 1.786 -0.851 6.556 1.00 87.94 100 LEU A CA 1
ATOM 788 C C . LEU A 1 100 ? 2.950 -1.384 5.718 1.00 87.94 100 LEU A C 1
ATOM 790 O O . LEU A 1 100 ? 3.978 -0.723 5.581 1.00 87.94 100 LEU A O 1
ATOM 794 N N . LEU A 1 101 ? 2.782 -2.580 5.155 1.00 85.25 101 LEU A N 1
ATOM 795 C CA . LEU A 1 101 ? 3.766 -3.204 4.275 1.00 85.25 101 LEU A CA 1
ATOM 796 C C . LEU A 1 101 ? 3.313 -3.049 2.822 1.00 85.25 101 LEU A C 1
ATOM 798 O O . LEU A 1 101 ? 2.294 -3.603 2.424 1.00 85.25 101 LEU A O 1
ATOM 802 N N . ILE A 1 102 ? 4.077 -2.293 2.034 1.00 85.44 102 ILE A N 1
ATOM 803 C CA . ILE A 1 102 ? 3.843 -2.105 0.598 1.00 85.44 102 ILE A CA 1
ATOM 804 C C . ILE A 1 102 ? 5.048 -2.683 -0.130 1.00 85.44 102 ILE A C 1
ATOM 806 O O . ILE A 1 102 ? 6.170 -2.202 0.041 1.00 85.44 102 ILE A O 1
ATOM 810 N N . HIS A 1 103 ? 4.831 -3.727 -0.923 1.00 83.19 103 HIS A N 1
ATOM 811 C CA . HIS A 1 103 ? 5.906 -4.349 -1.681 1.00 83.19 103 HIS A CA 1
ATOM 812 C C . HIS A 1 103 ? 6.108 -3.647 -3.034 1.00 83.19 103 HIS A C 1
ATOM 814 O O . HIS A 1 103 ? 5.177 -3.112 -3.632 1.00 83.19 103 HIS A O 1
ATOM 820 N N . GLY A 1 104 ? 7.354 -3.632 -3.508 1.00 78.12 104 GLY A N 1
ATOM 821 C CA . GLY A 1 104 ? 7.731 -3.099 -4.817 1.00 78.12 104 GLY A CA 1
ATOM 822 C C . GLY A 1 104 ? 8.151 -4.208 -5.779 1.00 78.12 104 GLY A C 1
ATOM 823 O O . GLY A 1 104 ? 7.695 -5.348 -5.689 1.00 78.12 104 GLY A O 1
ATOM 824 N N . TYR A 1 105 ? 9.065 -3.875 -6.688 1.00 73.88 105 TYR A N 1
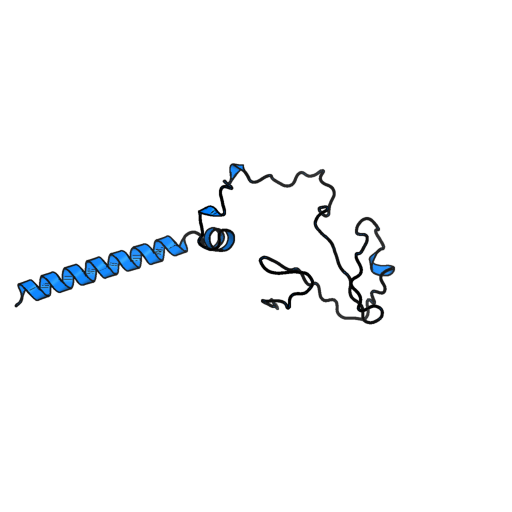ATOM 825 C CA . TYR A 1 105 ? 9.687 -4.837 -7.595 1.00 73.88 105 TYR A CA 1
ATOM 826 C C . TYR A 1 105 ? 10.320 -6.013 -6.833 1.00 73.88 105 TYR A C 1
ATOM 828 O O . TYR A 1 105 ? 10.994 -5.810 -5.824 1.00 73.88 105 TYR A O 1
ATOM 836 N N . ALA A 1 106 ? 10.108 -7.233 -7.338 1.00 72.25 106 ALA A N 1
ATOM 837 C CA . ALA A 1 106 ? 10.540 -8.496 -6.726 1.00 72.25 106 ALA A CA 1
ATOM 838 C C . ALA A 1 106 ? 10.018 -8.752 -5.295 1.00 72.25 106 ALA A C 1
ATOM 840 O O . ALA A 1 106 ? 10.478 -9.683 -4.636 1.00 72.25 106 ALA A O 1
ATOM 841 N N . GLY A 1 107 ? 9.057 -7.956 -4.823 1.00 74.44 107 GLY A N 1
ATOM 842 C CA . GLY A 1 107 ? 8.315 -8.229 -3.603 1.00 74.44 107 GLY A CA 1
ATOM 843 C C . GLY A 1 107 ? 7.019 -8.984 -3.894 1.00 74.44 107 GLY A C 1
ATOM 844 O O . GLY A 1 107 ? 6.456 -8.884 -4.983 1.00 74.44 107 GLY A O 1
ATOM 845 N N . GLY A 1 108 ? 6.553 -9.740 -2.909 1.00 75.50 108 GLY A N 1
ATOM 846 C CA . GLY A 1 108 ? 5.290 -10.468 -2.943 1.00 75.50 108 GLY A CA 1
ATOM 847 C C . GLY A 1 108 ? 4.795 -10.803 -1.538 1.00 75.50 108 GLY A C 1
ATOM 848 O O . GLY A 1 108 ? 5.525 -10.628 -0.560 1.00 75.50 108 GLY A O 1
ATOM 849 N N . ASP A 1 109 ? 3.563 -11.302 -1.457 1.00 72.25 109 ASP A N 1
ATOM 850 C CA . ASP A 1 109 ? 2.831 -11.511 -0.198 1.00 72.25 109 ASP A CA 1
ATOM 851 C C . ASP A 1 109 ? 3.556 -12.410 0.824 1.00 72.25 109 ASP A C 1
ATOM 853 O O . ASP A 1 109 ? 3.426 -12.192 2.023 1.00 72.25 109 ASP A O 1
ATOM 857 N N . ASP A 1 110 ? 4.367 -13.369 0.364 1.00 73.38 110 ASP A N 1
ATOM 858 C CA . ASP A 1 110 ? 5.085 -14.332 1.219 1.00 73.38 110 ASP A CA 1
ATOM 859 C C . ASP A 1 110 ? 6.609 -14.114 1.215 1.00 73.38 110 ASP A C 1
ATOM 861 O O . ASP A 1 110 ? 7.396 -15.030 1.473 1.00 73.38 110 ASP A O 1
ATOM 865 N N . THR A 1 111 ? 7.056 -12.902 0.879 1.00 73.88 111 THR A N 1
ATOM 866 C CA . THR A 1 111 ? 8.485 -12.559 0.847 1.00 73.88 111 THR A CA 1
ATOM 867 C C . THR A 1 111 ? 8.843 -11.599 1.969 1.00 73.88 111 THR A C 1
ATOM 869 O O . THR A 1 111 ? 8.139 -10.625 2.227 1.00 73.88 111 THR A O 1
ATOM 872 N N . LEU A 1 112 ? 9.961 -11.868 2.649 1.00 70.44 112 LEU A N 1
ATOM 873 C CA . LEU A 1 112 ? 10.467 -10.953 3.666 1.00 70.44 112 LEU A CA 1
ATOM 874 C C . LEU A 1 112 ? 10.848 -9.611 3.018 1.00 70.44 112 LEU A C 1
ATOM 876 O O . LEU A 1 112 ? 11.418 -9.612 1.922 1.00 70.44 112 LEU A O 1
ATOM 880 N N . PRO A 1 113 ? 10.589 -8.473 3.688 1.00 68.75 113 PRO A N 1
ATOM 881 C CA . PRO A 1 113 ? 10.960 -7.165 3.167 1.00 68.75 113 PRO A CA 1
ATOM 882 C C . PRO A 1 113 ? 12.456 -7.090 2.846 1.00 68.75 113 PRO A C 1
ATOM 884 O O . PRO A 1 113 ? 13.300 -7.361 3.700 1.00 68.75 113 PRO A O 1
ATOM 887 N N . ILE A 1 114 ? 12.781 -6.691 1.615 1.00 67.00 114 ILE A N 1
ATOM 888 C CA . ILE A 1 114 ? 14.172 -6.559 1.154 1.00 67.00 114 ILE A CA 1
ATOM 889 C C . ILE A 1 114 ? 14.833 -5.319 1.784 1.00 67.00 114 ILE A C 1
ATOM 891 O O . ILE A 1 114 ? 16.028 -5.332 2.074 1.00 67.00 114 ILE A O 1
ATOM 895 N N . VAL A 1 115 ? 14.060 -4.251 2.026 1.00 67.81 115 VAL A N 1
ATOM 896 C CA . VAL A 1 115 ? 14.524 -2.996 2.640 1.00 67.81 115 VAL A CA 1
ATOM 897 C C . VAL A 1 115 ? 13.430 -2.428 3.545 1.00 67.81 115 VAL A C 1
ATOM 899 O O . VAL A 1 115 ? 12.261 -2.410 3.168 1.00 67.81 115 VAL A O 1
ATOM 902 N N . VAL A 1 116 ? 13.818 -1.929 4.722 1.00 66.50 116 VAL A N 1
ATOM 903 C CA . VAL A 1 116 ? 12.942 -1.181 5.635 1.00 66.50 116 VAL A CA 1
ATOM 904 C C . VAL A 1 116 ? 13.382 0.279 5.625 1.00 66.50 116 VAL A C 1
ATOM 906 O O . VAL A 1 116 ? 14.507 0.585 6.017 1.00 66.50 116 VAL A O 1
ATOM 909 N N . LEU A 1 117 ? 12.504 1.175 5.174 1.00 57.69 117 LEU A N 1
ATOM 910 C CA . LEU A 1 117 ? 12.714 2.618 5.280 1.00 57.69 117 LEU A CA 1
ATOM 911 C C . LEU A 1 117 ? 12.139 3.087 6.619 1.00 57.69 117 LEU A C 1
ATOM 913 O O . LEU A 1 117 ? 10.967 2.851 6.899 1.00 57.69 117 LEU A O 1
ATOM 917 N N . ARG A 1 118 ? 12.981 3.708 7.446 1.00 68.88 118 ARG A N 1
ATOM 918 C CA . ARG A 1 118 ? 12.579 4.414 8.667 1.00 68.88 118 ARG A CA 1
ATOM 919 C C . ARG A 1 118 ? 12.990 5.872 8.519 1.00 68.88 118 ARG A C 1
ATOM 921 O O . ARG A 1 118 ? 14.027 6.151 7.914 1.00 68.88 118 ARG A O 1
ATOM 928 N N . ASP A 1 119 ? 12.139 6.745 9.017 1.00 53.59 119 ASP A N 1
ATOM 929 C CA . ASP A 1 119 ? 12.375 8.170 9.218 1.00 53.59 119 ASP A CA 1
ATOM 930 C C . ASP A 1 119 ? 13.452 8.445 10.283 1.00 53.59 119 ASP A C 1
ATOM 932 O O . ASP A 1 119 ? 13.593 7.645 11.240 1.00 53.59 119 ASP A O 1
#

Nearest PDB structures (foldseek):
  7pt7-assembly1_9  TM=1.531E-01  e=5.180E+00  Saccharomyces cerevisiae S288C

Solvent-accessible surface area (backbone atoms only — not comparable to full-atom values): 8198 Å² total; per-residue (Å²): 114,71,70,60,52,53,49,52,50,53,51,52,51,54,53,49,53,52,53,53,52,53,57,60,62,69,62,75,43,63,67,58,42,64,74,33,70,81,34,77,86,77,51,89,72,51,80,87,68,61,78,77,87,60,95,83,62,72,80,72,53,92,87,66,79,54,72,52,71,39,91,94,46,77,56,89,36,80,61,60,83,88,48,96,59,41,62,80,73,64,75,61,57,91,90,55,89,85,85,86,87,81,74,59,89,98,49,54,98,91,53,80,80,90,74,85,91,78,136

Organism: Spodoptera frugiperda (NCBI:txid7108)

Sequence (119 aa):
MARDRARAQVTCIATATLLLAQAVLSQRHPIKEALLLHNDAFGNATFEDCVWRREKEVCPDADVNLHLYTEADPVKNVVDLSSQDWLRQSGWDPAHENILLIHGYAGGDDTLPIVVLRD

Foldseek 3Di:
DVVVVVVVVVVVVVVVVVVVVVVVVVPPCPPVCVVCVVPPVVDPDDPVNDDDDDPPDDPPDPPDWDWDADPVHRDTDTFDPVDPCRCVVVPDDPVDDDDDDDDDPPDDDPDDDPDDDDD